Protein AF-A0ABD0LH12-F1 (afdb_monomer_lite)

Secondary structure (DSSP, 8-state):
------HHHHHHHHHHHHTTTT-GGGGTT-SS-HHHHHHHHHHHHHHHHHHHHHHHHHHHT-SSPPPHHHHHHHIIIIITSTTTTS-TT-----S-----EEEE-TTT--EEEE--S---PPPPPP--S---

pLDDT: mean 70.59, std 19.33, range [36.59, 93.75]

Structure (mmCIF, N/CA/C/O backbone):
data_AF-A0ABD0LH12-F1
#
_entry.id   AF-A0ABD0LH12-F1
#
loop_
_atom_site.group_PDB
_atom_site.id
_atom_site.type_symbol
_atom_site.label_atom_id
_atom_site.label_alt_id
_atom_site.label_comp_id
_atom_site.label_asym_id
_atom_site.label_entity_id
_atom_site.label_seq_id
_atom_site.pdbx_PDB_ins_code
_atom_site.Cartn_x
_atom_site.Cartn_y
_atom_site.Cartn_z
_atom_site.occupancy
_atom_site.B_iso_or_equiv
_atom_site.auth_seq_id
_atom_site.auth_comp_id
_atom_site.auth_asym_id
_atom_site.auth_atom_id
_atom_site.pdbx_PDB_model_num
ATOM 1 N N . MET A 1 1 ? -17.586 17.707 17.706 1.00 36.59 1 MET A N 1
ATOM 2 C CA . MET A 1 1 ? -17.140 16.410 18.259 1.00 36.59 1 MET A CA 1
ATOM 3 C C . MET A 1 1 ? -17.162 15.406 17.124 1.00 36.59 1 MET A C 1
ATOM 5 O O . MET A 1 1 ? -18.244 15.141 16.619 1.00 36.59 1 MET A O 1
ATOM 9 N N . LEU A 1 2 ? -16.007 14.900 16.690 1.00 41.88 2 LEU A N 1
ATOM 10 C CA . LEU A 1 2 ? -15.975 13.764 15.765 1.00 41.88 2 LEU A CA 1
ATOM 11 C C . LEU A 1 2 ? -16.471 12.524 16.519 1.00 41.88 2 LEU A C 1
ATOM 13 O O . LEU A 1 2 ? -16.043 12.281 17.650 1.00 41.88 2 LEU A O 1
ATOM 17 N N . ARG A 1 3 ? -17.414 11.779 15.930 1.00 46.34 3 ARG A N 1
ATOM 18 C CA . ARG A 1 3 ? -17.864 10.500 16.494 1.00 46.34 3 ARG A CA 1
ATOM 19 C C . ARG A 1 3 ? -16.663 9.556 16.533 1.00 46.34 3 ARG A C 1
ATOM 21 O O . ARG A 1 3 ? -15.992 9.392 15.519 1.00 46.34 3 ARG A O 1
ATOM 28 N N . ARG A 1 4 ? -16.413 8.918 17.680 1.00 55.16 4 ARG A N 1
ATOM 29 C CA . ARG A 1 4 ? -15.549 7.733 17.704 1.00 55.16 4 ARG A CA 1
ATOM 30 C C . ARG A 1 4 ? -16.249 6.659 16.879 1.00 55.16 4 ARG A C 1
ATOM 32 O O . ARG A 1 4 ? -17.320 6.209 17.280 1.00 55.16 4 ARG A O 1
ATOM 39 N N . VAL A 1 5 ? -15.658 6.282 15.749 1.00 59.09 5 VAL A N 1
ATOM 40 C CA . VAL A 1 5 ? -15.975 5.007 15.099 1.00 59.09 5 VAL A CA 1
ATOM 41 C C . VAL A 1 5 ?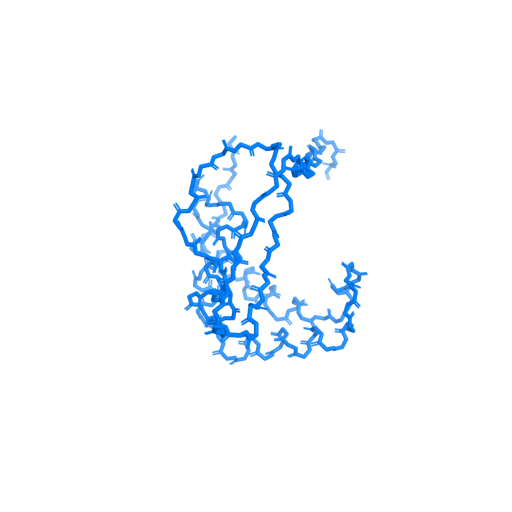 -15.651 3.916 16.123 1.00 59.09 5 VAL A C 1
ATOM 43 O O . VAL A 1 5 ? -14.636 4.009 16.821 1.00 59.09 5 VAL A O 1
ATOM 46 N N . ALA A 1 6 ? -16.548 2.946 16.303 1.00 70.19 6 ALA A N 1
ATOM 47 C CA . ALA A 1 6 ? -16.258 1.813 17.177 1.00 70.19 6 ALA A CA 1
ATOM 48 C C . ALA A 1 6 ? -15.064 1.051 16.590 1.00 70.19 6 ALA A C 1
ATOM 50 O O . ALA A 1 6 ? -14.994 0.897 15.374 1.00 70.19 6 ALA A O 1
ATOM 51 N N . ARG A 1 7 ? -14.124 0.592 17.424 1.00 70.31 7 ARG A N 1
ATOM 52 C CA . ARG A 1 7 ? -12.901 -0.065 16.934 1.00 70.31 7 ARG A CA 1
ATOM 53 C C . ARG A 1 7 ? -13.239 -1.243 16.014 1.00 70.31 7 ARG A C 1
ATOM 55 O O . ARG A 1 7 ? -12.793 -1.269 14.882 1.00 70.31 7 ARG A O 1
ATOM 62 N N . ASP A 1 8 ? -14.197 -2.056 16.437 1.00 71.56 8 ASP A N 1
ATOM 63 C CA . ASP A 1 8 ? -14.732 -3.198 15.698 1.00 71.56 8 ASP A CA 1
ATOM 64 C C . ASP A 1 8 ? -15.323 -2.825 14.315 1.00 71.56 8 ASP A C 1
ATOM 66 O O . ASP A 1 8 ? -15.313 -3.641 13.402 1.00 71.56 8 ASP A O 1
ATOM 70 N N . GLN A 1 9 ? -15.831 -1.595 14.129 1.00 81.50 9 GLN A N 1
ATOM 71 C CA . GLN A 1 9 ? -16.252 -1.096 12.807 1.00 81.50 9 GLN A CA 1
ATOM 72 C C . GLN A 1 9 ? -15.063 -0.639 11.961 1.00 81.50 9 GLN A C 1
ATOM 74 O O . GLN A 1 9 ? -15.081 -0.812 10.745 1.00 81.50 9 GLN A O 1
ATOM 79 N N . LEU A 1 10 ? -14.053 -0.032 12.588 1.00 84.88 10 LEU A N 1
ATOM 80 C CA . LEU A 1 10 ? -12.847 0.426 11.905 1.00 84.88 10 LEU A CA 1
ATOM 81 C C . LEU A 1 10 ? -12.042 -0.760 11.361 1.00 84.88 10 LEU A C 1
ATOM 83 O O . LEU A 1 10 ? -11.614 -0.708 10.214 1.00 84.88 10 LEU A O 1
ATOM 87 N N . ASP A 1 11 ? -11.907 -1.819 12.158 1.00 83.81 11 ASP A N 1
ATOM 88 C CA . ASP A 1 11 ? -11.195 -3.045 11.794 1.00 83.81 11 ASP A CA 1
ATOM 89 C C . ASP A 1 11 ? -11.842 -3.689 10.541 1.00 83.81 11 ASP A C 1
ATOM 91 O O . ASP A 1 11 ? -11.168 -3.896 9.535 1.00 83.81 11 ASP A O 1
ATOM 95 N N . VAL A 1 12 ? -13.175 -3.871 10.533 1.00 87.88 12 VAL A N 1
ATOM 96 C CA . VAL A 1 12 ? -13.923 -4.375 9.356 1.00 87.88 12 VAL A CA 1
ATOM 97 C C . VAL A 1 12 ? -13.786 -3.451 8.140 1.00 87.88 12 VAL A C 1
ATOM 99 O O . VAL A 1 12 ? -13.524 -3.925 7.039 1.00 87.88 12 VAL A O 1
ATOM 102 N N . THR A 1 13 ? -13.918 -2.133 8.332 1.00 89.81 13 THR A N 1
ATOM 103 C CA . THR A 1 13 ? -13.826 -1.160 7.226 1.00 89.81 13 THR A CA 1
ATOM 104 C C . THR A 1 13 ? -12.445 -1.189 6.566 1.00 89.81 13 THR A C 1
ATOM 106 O O . THR A 1 13 ? -12.339 -1.070 5.350 1.00 89.81 13 THR A O 1
ATOM 109 N N . ILE A 1 14 ? -11.375 -1.333 7.354 1.00 90.12 14 ILE A N 1
ATOM 110 C CA . ILE A 1 14 ? -10.006 -1.368 6.830 1.00 90.12 14 ILE A CA 1
ATOM 111 C C . ILE A 1 14 ? -9.763 -2.654 6.039 1.00 90.12 14 ILE A C 1
ATOM 113 O O . ILE A 1 14 ? -9.213 -2.566 4.944 1.00 90.12 14 ILE A O 1
ATOM 117 N N . ALA A 1 15 ? -10.230 -3.807 6.526 1.00 89.44 15 ALA A N 1
ATOM 118 C CA . ALA A 1 15 ? -10.155 -5.064 5.782 1.00 89.44 15 ALA A CA 1
ATOM 119 C C . ALA A 1 15 ? -10.889 -4.977 4.424 1.00 89.44 15 ALA A C 1
ATOM 121 O O . ALA A 1 15 ? -10.289 -5.247 3.385 1.00 89.44 15 ALA A O 1
ATOM 122 N N . GLU A 1 16 ? -12.140 -4.498 4.405 1.00 91.50 16 GLU A N 1
ATOM 123 C CA . GLU A 1 16 ? -12.931 -4.326 3.169 1.00 91.50 16 GLU A CA 1
ATOM 124 C C . GLU A 1 16 ? -12.287 -3.342 2.169 1.00 91.50 16 GLU A C 1
ATOM 126 O O . GLU A 1 16 ? -12.342 -3.541 0.950 1.00 91.50 16 GLU A O 1
ATOM 131 N N . VAL A 1 17 ? -11.647 -2.275 2.664 1.00 92.00 17 VAL A N 1
ATOM 132 C CA . VAL A 1 17 ? -10.899 -1.329 1.820 1.00 92.00 17 VAL A CA 1
ATOM 133 C C . VAL A 1 17 ? -9.625 -1.969 1.270 1.00 92.00 17 VAL A C 1
ATOM 135 O O . VAL A 1 17 ? -9.306 -1.763 0.101 1.00 92.00 17 VAL A O 1
ATOM 138 N N . MET A 1 18 ? -8.903 -2.768 2.055 1.00 92.06 18 MET A N 1
ATOM 139 C CA . MET A 1 18 ? -7.687 -3.442 1.587 1.00 92.06 18 MET A CA 1
ATOM 140 C C . MET A 1 18 ? -7.966 -4.468 0.479 1.00 92.06 18 MET A C 1
ATOM 142 O O . MET A 1 18 ? -7.185 -4.547 -0.465 1.00 92.06 18 MET A O 1
ATOM 146 N N . ASP A 1 19 ? -9.112 -5.151 0.509 1.00 91.19 19 ASP A N 1
ATOM 147 C CA . ASP A 1 19 ? -9.540 -6.049 -0.577 1.00 91.19 19 ASP A CA 1
ATOM 148 C C . ASP A 1 19 ? -9.858 -5.316 -1.903 1.00 91.19 19 ASP A C 1
ATOM 150 O O . ASP A 1 19 ? -9.901 -5.938 -2.967 1.00 91.19 19 ASP A O 1
ATOM 154 N N . THR A 1 20 ? -10.105 -3.999 -1.869 1.00 93.75 20 THR A N 1
ATOM 155 C CA . THR A 1 20 ? -10.627 -3.226 -3.018 1.00 93.75 20 THR A CA 1
ATOM 156 C C . THR A 1 20 ? -9.739 -2.065 -3.474 1.00 93.75 20 THR A C 1
ATOM 158 O O . THR A 1 20 ? -9.904 -1.563 -4.589 1.00 93.75 20 THR A O 1
ATOM 161 N N . VAL A 1 21 ? -8.757 -1.647 -2.670 1.00 93.38 21 VAL A N 1
ATOM 162 C CA . VAL A 1 21 ? -7.900 -0.483 -2.958 1.00 93.38 21 VAL A CA 1
ATOM 163 C C . VAL A 1 21 ? -6.995 -0.679 -4.181 1.00 93.38 21 VAL A C 1
ATOM 165 O O . VAL A 1 21 ? -6.711 0.290 -4.882 1.00 93.38 21 VAL A O 1
ATOM 168 N N . CYS A 1 22 ? -6.605 -1.912 -4.511 1.00 93.69 22 CYS A N 1
ATOM 169 C CA . CYS A 1 22 ? -5.686 -2.192 -5.621 1.00 93.69 22 CYS A CA 1
ATOM 170 C C . CYS A 1 22 ? -6.338 -2.276 -7.014 1.00 93.69 22 CYS A C 1
ATOM 172 O O . CYS A 1 22 ? -5.671 -2.673 -7.968 1.00 93.69 22 CYS A O 1
ATOM 174 N N . VAL A 1 23 ? -7.615 -1.915 -7.178 1.00 93.56 23 VAL A N 1
ATOM 175 C CA . VAL A 1 23 ? -8.279 -1.887 -8.497 1.00 93.56 23 VAL A CA 1
ATOM 176 C C . VAL A 1 23 ? -7.641 -0.814 -9.408 1.00 93.56 23 VAL A C 1
ATOM 178 O O . VAL A 1 23 ? -7.463 0.313 -8.948 1.00 93.56 23 VAL A O 1
ATOM 181 N N . PRO A 1 24 ? -7.337 -1.103 -10.696 1.00 89.81 24 PRO A N 1
ATOM 182 C CA . PRO A 1 24 ? -6.685 -0.161 -11.617 1.00 89.81 24 PRO A CA 1
ATOM 183 C C . PRO A 1 24 ? -7.308 1.243 -11.683 1.00 89.81 24 PRO A C 1
ATOM 185 O O . PRO A 1 24 ? -6.580 2.233 -11.741 1.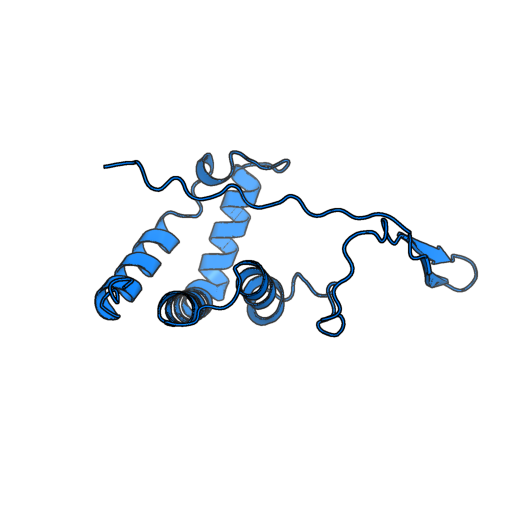00 89.81 24 PRO A O 1
ATOM 188 N N . ASP A 1 25 ? -8.638 1.345 -11.630 1.00 89.69 25 ASP A N 1
ATOM 189 C CA . ASP A 1 25 ? -9.374 2.619 -11.695 1.00 89.69 25 ASP A CA 1
ATOM 190 C C . ASP A 1 25 ? -9.141 3.534 -10.473 1.00 89.69 25 ASP A C 1
ATOM 192 O O . ASP A 1 25 ? -9.364 4.740 -10.548 1.00 89.69 25 ASP A O 1
ATOM 196 N N . ASN A 1 26 ? -8.602 3.012 -9.365 1.00 87.31 26 ASN A N 1
ATOM 197 C CA . ASN A 1 26 ? -8.184 3.840 -8.228 1.00 87.31 26 ASN A CA 1
ATOM 198 C C . ASN A 1 26 ? -6.885 4.627 -8.513 1.00 87.31 26 ASN A C 1
ATOM 200 O O . ASN A 1 26 ? -6.542 5.541 -7.761 1.00 87.31 26 ASN A O 1
ATOM 204 N N . PHE A 1 27 ? -6.161 4.307 -9.595 1.00 86.88 27 PHE A N 1
ATOM 205 C CA . PHE A 1 27 ? -4.873 4.916 -9.960 1.00 86.88 27 PHE A CA 1
ATOM 206 C C . PHE A 1 27 ? -4.966 5.948 -11.103 1.00 86.88 27 PHE A C 1
ATOM 208 O O . PHE A 1 27 ? -3.958 6.290 -11.725 1.00 86.88 27 PHE A O 1
ATOM 215 N N . ASP A 1 28 ? -6.165 6.486 -11.355 1.00 79.12 28 ASP A N 1
ATOM 216 C CA . ASP A 1 28 ? -6.486 7.458 -12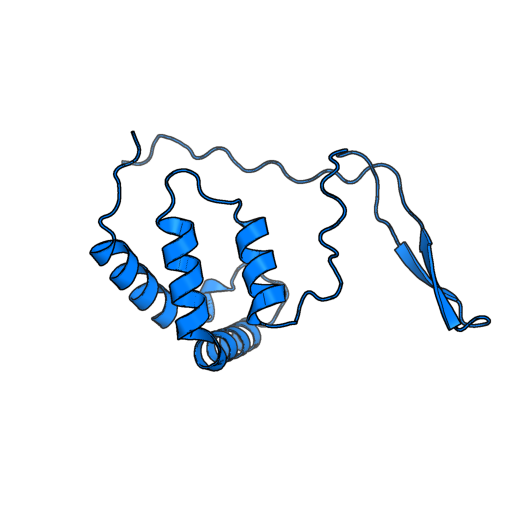.418 1.00 79.12 28 ASP A CA 1
ATOM 217 C C . ASP A 1 28 ? -5.611 8.725 -12.453 1.00 79.12 28 ASP A C 1
ATOM 219 O O . ASP A 1 28 ? -5.479 9.355 -13.502 1.00 79.12 28 ASP A O 1
ATOM 223 N N . ILE A 1 29 ? -5.017 9.113 -11.322 1.00 75.19 29 ILE A N 1
ATOM 224 C CA . ILE A 1 29 ? -4.306 10.390 -11.138 1.00 75.19 29 ILE A CA 1
ATOM 225 C C . ILE A 1 29 ? -2.786 10.158 -11.050 1.00 75.19 29 ILE A C 1
ATOM 227 O O . ILE A 1 29 ? -2.094 10.741 -10.216 1.00 75.19 29 ILE A O 1
ATOM 231 N N . THR A 1 30 ? -2.250 9.263 -11.884 1.00 73.44 30 THR A N 1
ATOM 232 C CA . THR A 1 30 ? -0.826 8.892 -11.870 1.00 73.44 30 THR A CA 1
ATOM 233 C C . THR A 1 30 ? -0.197 8.931 -13.265 1.00 73.44 30 THR A C 1
ATOM 235 O O . THR A 1 30 ? -0.869 8.770 -14.280 1.00 73.44 30 THR A O 1
ATOM 238 N N . GLU A 1 31 ? 1.117 9.167 -13.318 1.00 82.00 31 GLU A N 1
ATOM 239 C CA . GLU A 1 31 ? 1.923 9.108 -14.553 1.00 82.00 31 GLU A CA 1
ATOM 240 C C . GLU A 1 31 ? 2.371 7.677 -14.918 1.00 82.00 31 GLU A C 1
ATOM 242 O O . GLU A 1 31 ? 2.935 7.449 -15.989 1.00 82.00 31 GLU A O 1
ATOM 247 N N . TYR A 1 32 ? 2.124 6.715 -14.025 1.00 81.50 32 TYR A N 1
ATOM 248 C CA . TYR A 1 32 ? 2.511 5.313 -14.158 1.00 81.50 32 TYR A CA 1
ATOM 249 C C . TYR A 1 32 ? 1.375 4.487 -14.776 1.00 81.50 32 TYR A C 1
ATOM 251 O O . TYR A 1 32 ? 0.217 4.899 -14.810 1.00 81.50 32 TYR A O 1
ATOM 259 N N . SER A 1 33 ? 1.695 3.289 -15.270 1.00 90.44 33 SER A N 1
ATOM 260 C CA . SER A 1 33 ? 0.666 2.362 -15.753 1.00 90.44 33 SER A CA 1
ATOM 261 C C . SER A 1 33 ? -0.228 1.906 -14.597 1.00 90.44 33 SER A C 1
ATOM 263 O O . SER A 1 33 ? 0.280 1.386 -13.599 1.00 90.44 33 SER A O 1
ATOM 265 N N . LYS A 1 34 ? -1.552 2.046 -14.755 1.00 91.38 34 LYS A N 1
ATOM 266 C CA . LYS A 1 34 ? -2.548 1.599 -13.766 1.00 91.38 34 LYS A CA 1
ATOM 267 C C . LYS A 1 34 ? -2.392 0.119 -13.417 1.00 91.38 34 LYS A C 1
ATOM 269 O O . LYS A 1 34 ? -2.465 -0.235 -12.247 1.00 91.38 34 LYS A O 1
ATOM 274 N N . ASP A 1 35 ? -2.125 -0.721 -14.418 1.00 89.81 35 ASP A N 1
ATOM 275 C CA . ASP A 1 35 ? -1.930 -2.163 -14.234 1.00 89.81 35 ASP A CA 1
ATOM 276 C C . ASP A 1 35 ? -0.683 -2.434 -13.379 1.00 89.81 35 ASP A C 1
ATOM 278 O O . ASP A 1 35 ? -0.728 -3.204 -12.428 1.00 89.81 35 ASP A O 1
ATOM 282 N N . THR A 1 36 ? 0.416 -1.715 -13.635 1.00 88.44 36 THR A N 1
ATOM 283 C CA . THR A 1 36 ? 1.658 -1.841 -12.854 1.00 88.44 36 THR A CA 1
ATOM 284 C C . THR A 1 36 ? 1.493 -1.354 -11.413 1.00 88.44 36 THR A C 1
ATOM 286 O O . THR A 1 36 ? 2.085 -1.932 -10.504 1.00 88.44 36 THR A O 1
ATOM 289 N N . LEU A 1 37 ? 0.682 -0.316 -11.180 1.00 87.81 37 LEU A N 1
ATOM 290 C CA . LEU A 1 37 ? 0.342 0.137 -9.827 1.00 87.81 37 LEU A CA 1
ATOM 291 C C . LEU A 1 37 ? -0.602 -0.833 -9.109 1.00 87.81 37 LEU A C 1
ATOM 293 O O . LEU A 1 37 ? -0.419 -1.075 -7.918 1.00 87.81 37 LEU A O 1
ATOM 297 N N . SER A 1 38 ? -1.555 -1.430 -9.828 1.00 91.88 38 SER A N 1
ATOM 298 C CA . SER A 1 38 ? -2.415 -2.501 -9.321 1.00 91.88 38 SER A CA 1
ATOM 299 C C . SER A 1 38 ? -1.585 -3.712 -8.893 1.00 91.88 38 SER A C 1
ATOM 301 O O . SER A 1 38 ? -1.696 -4.146 -7.749 1.00 91.88 38 SER A O 1
ATOM 303 N N . ASP A 1 39 ? -0.677 -4.194 -9.745 1.00 91.50 39 ASP A N 1
ATOM 304 C CA . ASP A 1 39 ? 0.238 -5.300 -9.436 1.00 91.50 39 ASP A CA 1
ATOM 305 C C . ASP A 1 39 ? 1.131 -4.989 -8.222 1.00 91.50 39 ASP A C 1
ATOM 307 O O . ASP A 1 39 ? 1.242 -5.807 -7.307 1.00 91.50 39 ASP A O 1
ATOM 311 N N . ALA A 1 40 ? 1.726 -3.791 -8.166 1.00 89.81 40 ALA A N 1
ATOM 312 C CA . ALA A 1 40 ? 2.556 -3.364 -7.037 1.00 89.81 40 ALA A CA 1
ATOM 313 C C . ALA A 1 40 ? 1.756 -3.258 -5.725 1.00 89.81 40 ALA A C 1
ATOM 315 O O . ALA A 1 40 ? 2.240 -3.667 -4.670 1.00 89.81 40 ALA A O 1
ATOM 316 N N . CYS A 1 41 ? 0.520 -2.757 -5.787 1.00 92.06 41 CYS A N 1
ATOM 317 C CA . CYS A 1 41 ? -0.398 -2.690 -4.653 1.00 92.06 41 CYS A CA 1
ATOM 318 C C . CYS A 1 41 ? -0.801 -4.093 -4.168 1.00 92.06 41 CYS A C 1
ATOM 320 O O . CYS A 1 41 ? -0.721 -4.381 -2.975 1.00 92.06 41 CYS A O 1
ATOM 322 N N . ASN A 1 42 ? -1.158 -4.996 -5.086 1.00 93.69 42 ASN A N 1
ATOM 323 C CA . ASN A 1 42 ? -1.499 -6.382 -4.763 1.00 93.69 42 ASN A CA 1
ATOM 324 C C . ASN A 1 42 ? -0.309 -7.118 -4.124 1.00 93.69 42 ASN A C 1
ATOM 326 O O . ASN A 1 42 ? -0.488 -7.853 -3.154 1.00 93.69 42 ASN A O 1
ATOM 330 N N . HIS A 1 43 ? 0.913 -6.886 -4.616 1.00 92.00 43 HIS A N 1
ATOM 331 C CA . HIS A 1 43 ? 2.131 -7.431 -4.015 1.00 92.00 43 HIS A CA 1
ATOM 332 C C . HIS A 1 43 ? 2.360 -6.884 -2.596 1.00 92.00 43 HIS A C 1
ATOM 334 O O . HIS A 1 43 ? 2.563 -7.669 -1.672 1.00 92.00 43 HIS A O 1
ATOM 340 N N . LEU A 1 44 ? 2.226 -5.567 -2.401 1.00 91.31 44 LEU A N 1
ATOM 341 C CA . LEU A 1 44 ? 2.324 -4.905 -1.096 1.00 91.31 44 LEU A CA 1
ATOM 342 C C . LEU A 1 44 ? 1.326 -5.475 -0.071 1.00 91.31 44 LEU A C 1
ATOM 344 O O . LEU A 1 44 ? 1.710 -5.780 1.059 1.00 91.31 44 LEU A O 1
ATOM 348 N N . ILE A 1 45 ? 0.061 -5.667 -0.456 1.00 93.12 45 ILE A N 1
ATOM 349 C CA . ILE A 1 45 ? -0.955 -6.261 0.427 1.00 93.12 45 ILE A CA 1
ATOM 350 C C . ILE A 1 45 ? -0.678 -7.750 0.677 1.00 93.12 45 ILE A C 1
ATOM 352 O O . ILE A 1 45 ? -0.819 -8.208 1.810 1.00 93.12 45 ILE A O 1
ATOM 356 N N . SER A 1 46 ? -0.227 -8.502 -0.330 1.00 92.88 46 SER A N 1
ATOM 357 C CA . SER A 1 46 ? 0.094 -9.926 -0.172 1.00 92.88 46 SER A CA 1
ATOM 358 C C . SER A 1 46 ? 1.304 -10.186 0.735 1.00 92.88 46 SER A C 1
ATOM 360 O O . SER A 1 46 ? 1.314 -11.197 1.434 1.00 92.88 46 SER A O 1
ATOM 362 N N . GLU A 1 47 ? 2.324 -9.325 0.712 1.00 93.06 47 GLU A N 1
ATOM 363 C CA . GLU A 1 47 ? 3.530 -9.450 1.548 1.00 93.06 47 GLU A CA 1
ATOM 364 C C . GLU A 1 47 ? 3.298 -8.894 2.965 1.00 93.06 47 GLU A C 1
ATOM 366 O O . GLU A 1 47 ? 3.698 -9.508 3.955 1.00 93.06 47 GLU A O 1
ATOM 371 N N . HIS A 1 48 ? 2.628 -7.739 3.079 1.00 93.69 48 HIS A N 1
ATOM 372 C CA . HIS A 1 48 ? 2.609 -6.938 4.309 1.00 93.69 48 HIS A CA 1
ATOM 373 C C . HIS A 1 48 ? 1.210 -6.666 4.888 1.00 93.69 48 HIS A C 1
ATOM 375 O O . HIS A 1 48 ? 1.090 -5.906 5.852 1.00 93.69 48 HIS A O 1
ATOM 381 N N . GLY A 1 49 ? 0.147 -7.272 4.348 1.00 91.00 49 GLY A N 1
ATOM 382 C CA . GLY A 1 49 ? -1.250 -6.940 4.659 1.00 91.00 49 GLY A CA 1
ATOM 383 C C . GLY A 1 49 ? -1.583 -6.835 6.153 1.00 91.00 49 GLY A C 1
ATOM 384 O O . GLY A 1 49 ? -2.114 -5.820 6.590 1.00 91.00 49 GLY A O 1
ATOM 385 N N . SER A 1 50 ? -1.188 -7.810 6.973 1.00 91.31 50 SER A N 1
ATOM 386 C CA . SER A 1 50 ? -1.459 -7.796 8.424 1.00 91.31 50 SER A CA 1
ATOM 387 C C . SER A 1 50 ? -0.736 -6.671 9.186 1.00 91.31 50 SER A C 1
ATOM 389 O O . SER A 1 50 ? -1.231 -6.167 10.201 1.00 91.31 50 SER A O 1
ATOM 391 N N . VAL A 1 51 ? 0.431 -6.243 8.696 1.00 92.25 51 VAL A N 1
ATOM 392 C CA . VAL A 1 51 ? 1.190 -5.107 9.241 1.00 92.25 51 VAL A CA 1
ATOM 393 C C . VAL A 1 51 ? 0.522 -3.794 8.831 1.00 92.25 51 VAL A C 1
ATOM 395 O O . VAL A 1 51 ? 0.311 -2.926 9.679 1.00 92.25 51 VAL A O 1
ATOM 398 N N . LEU A 1 52 ? 0.126 -3.677 7.560 1.00 91.62 52 LEU A N 1
ATOM 399 C CA . LEU A 1 52 ? -0.601 -2.523 7.024 1.00 91.62 52 LEU A CA 1
ATOM 400 C C . LEU A 1 52 ? -1.936 -2.318 7.746 1.00 91.62 52 LEU A C 1
ATOM 402 O O . LEU A 1 52 ? -2.189 -1.222 8.238 1.00 91.62 52 LEU A O 1
ATOM 406 N N . GLU A 1 53 ? -2.741 -3.369 7.898 1.00 90.94 53 GLU A N 1
ATOM 407 C CA . GLU A 1 53 ? -4.006 -3.360 8.643 1.00 90.94 53 GLU A CA 1
ATOM 408 C C . GLU A 1 53 ? -3.795 -2.830 10.074 1.00 90.94 53 GLU A C 1
ATOM 410 O O . GLU A 1 53 ? -4.452 -1.878 10.504 1.00 90.94 53 GLU A O 1
ATOM 415 N N . THR A 1 54 ? -2.792 -3.360 10.784 1.00 90.56 54 THR A N 1
ATOM 416 C CA . THR A 1 54 ? -2.434 -2.921 12.144 1.00 90.56 54 THR A CA 1
ATOM 417 C C . THR A 1 54 ? -2.043 -1.437 12.195 1.00 90.56 54 THR A C 1
ATOM 419 O O . THR A 1 54 ? -2.455 -0.717 13.112 1.00 90.56 54 THR A O 1
ATOM 422 N N . ILE A 1 55 ? -1.261 -0.956 11.222 1.00 89.50 55 ILE A N 1
ATOM 423 C CA . ILE A 1 55 ? -0.845 0.451 11.121 1.00 89.50 55 ILE A CA 1
ATOM 424 C C . ILE A 1 55 ? -2.048 1.352 10.819 1.00 89.50 55 ILE A C 1
ATOM 426 O O . ILE A 1 55 ? -2.223 2.371 11.489 1.00 89.50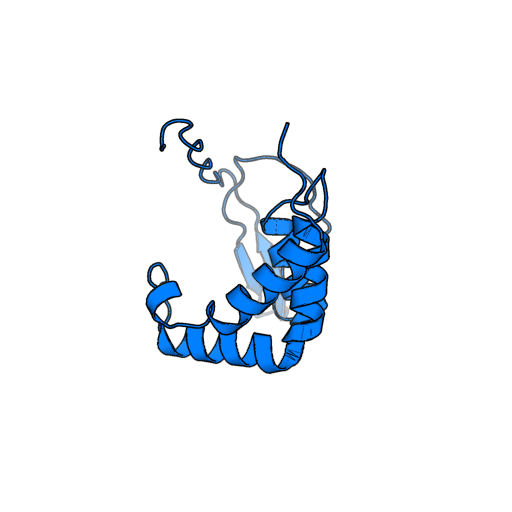 55 ILE A O 1
ATOM 430 N N . LEU A 1 56 ? -2.917 0.965 9.883 1.00 89.56 56 LEU A N 1
ATOM 431 C CA . LEU A 1 56 ? -4.111 1.720 9.502 1.00 89.56 56 LEU A CA 1
ATOM 432 C C . LEU A 1 56 ? -5.104 1.818 10.674 1.00 89.56 56 LEU A C 1
ATOM 434 O O . LEU A 1 56 ? -5.536 2.923 11.011 1.00 89.56 56 LEU A O 1
ATOM 438 N N . ILE A 1 57 ? -5.387 0.713 11.377 1.00 88.56 57 ILE A N 1
ATOM 439 C CA . ILE A 1 57 ? -6.230 0.702 12.590 1.00 88.56 57 ILE A CA 1
ATOM 440 C C . ILE A 1 57 ? -5.622 1.617 13.663 1.00 88.56 57 ILE A C 1
ATOM 442 O O . ILE A 1 57 ? -6.317 2.426 14.285 1.00 88.56 57 ILE A O 1
ATOM 446 N N . SER A 1 58 ? -4.305 1.528 13.869 1.00 87.06 58 SER A N 1
ATOM 447 C CA . SER A 1 58 ? -3.560 2.362 14.819 1.00 87.06 58 SER A CA 1
ATOM 448 C C . SER A 1 58 ? -3.593 3.847 14.449 1.00 87.06 58 SER A C 1
ATOM 450 O O . SER A 1 58 ? -3.674 4.687 15.345 1.00 87.06 58 SER A O 1
ATOM 452 N N . HIS A 1 59 ? -3.555 4.188 13.161 1.00 86.19 59 HIS A N 1
ATOM 453 C CA . HIS A 1 59 ? -3.591 5.561 12.665 1.00 86.19 59 HIS A CA 1
ATOM 454 C C . HIS A 1 59 ? -4.999 6.166 12.790 1.00 86.19 59 HIS A C 1
ATOM 456 O O . HIS A 1 59 ? -5.179 7.194 13.449 1.00 86.19 59 HIS A O 1
ATOM 462 N N . PHE A 1 60 ? -6.014 5.506 12.224 1.00 83.75 60 PHE A N 1
ATOM 463 C CA . PHE A 1 60 ? -7.392 6.008 12.188 1.00 83.75 60 PHE A CA 1
ATOM 464 C C . PHE A 1 60 ? -8.144 5.861 13.522 1.00 83.75 60 PHE A C 1
ATOM 466 O O . PHE A 1 60 ? -9.078 6.619 13.786 1.00 83.75 60 PHE A O 1
ATOM 473 N N . GLY A 1 61 ? -7.706 4.964 14.412 1.00 83.00 61 GLY A N 1
ATOM 474 C CA . GLY A 1 61 ? -8.257 4.817 15.763 1.00 83.00 61 GLY A CA 1
ATOM 475 C C . GLY A 1 61 ? -7.837 5.917 16.753 1.00 83.00 61 GLY A C 1
ATOM 476 O O . GLY A 1 61 ? -8.401 6.014 17.849 1.00 83.00 61 GLY A O 1
ATOM 477 N N . ARG A 1 62 ? -6.854 6.765 16.412 1.00 79.25 62 ARG A N 1
ATOM 478 C CA . ARG A 1 62 ? -6.355 7.838 17.294 1.00 79.25 62 ARG A CA 1
ATOM 479 C C . ARG A 1 62 ? -7.229 9.088 17.223 1.00 79.25 62 ARG A C 1
ATOM 481 O O . ARG A 1 62 ? -7.527 9.611 16.158 1.00 79.25 62 ARG A O 1
ATOM 488 N N . SER A 1 63 ? -7.552 9.651 18.391 1.00 72.00 63 SER A N 1
ATOM 489 C CA . SER A 1 63 ? -8.234 10.957 18.476 1.00 72.00 63 SER A CA 1
ATOM 490 C C . SER A 1 63 ? -7.333 12.139 18.087 1.00 72.00 63 SER A C 1
ATOM 492 O O . SER A 1 63 ? -7.844 13.160 17.641 1.00 72.00 63 SER A O 1
ATOM 494 N N . ASN A 1 64 ? -6.012 11.994 18.237 1.00 76.00 64 ASN A N 1
ATOM 495 C CA . ASN A 1 64 ? -5.005 12.882 17.656 1.00 76.00 64 ASN A CA 1
ATOM 496 C C . ASN A 1 64 ? -4.185 12.055 16.658 1.00 76.00 64 ASN A C 1
ATOM 498 O O . ASN A 1 64 ? -3.231 11.375 17.042 1.00 76.00 64 ASN A O 1
ATOM 502 N N . ARG A 1 65 ? -4.660 12.009 15.413 1.00 72.50 65 ARG A N 1
ATOM 503 C CA . ARG A 1 65 ? -4.070 11.220 14.326 1.00 72.50 65 ARG A CA 1
ATOM 504 C C . ARG A 1 65 ? -2.803 11.907 13.781 1.00 72.50 65 ARG A C 1
ATOM 506 O O . ARG A 1 65 ? -2.832 13.132 13.652 1.00 72.50 65 ARG A O 1
ATOM 513 N N . PRO A 1 66 ? -1.721 11.157 13.485 1.00 74.31 66 PRO A N 1
ATOM 514 C CA . PRO A 1 66 ? -0.580 11.666 12.720 1.00 74.31 66 PRO A CA 1
ATOM 515 C C . PRO A 1 66 ? -1.016 12.226 11.360 1.00 74.31 66 PRO A C 1
ATOM 517 O O . PRO A 1 66 ? -2.153 12.025 10.925 1.00 74.31 66 PRO A O 1
ATOM 520 N N . SER A 1 67 ? -0.117 12.921 10.672 1.00 82.06 67 SER A N 1
ATOM 521 C CA . SER A 1 67 ? -0.368 13.373 9.308 1.00 82.06 67 SER A CA 1
ATOM 522 C C . SER A 1 67 ? -0.423 12.186 8.332 1.00 82.06 67 SER A C 1
ATOM 524 O O . SER A 1 67 ? 0.111 11.106 8.595 1.00 82.06 67 SER A O 1
ATOM 526 N N . TYR A 1 68 ? -1.063 12.384 7.177 1.00 76.75 68 TYR A N 1
ATOM 527 C CA . TYR A 1 68 ? -1.033 11.395 6.095 1.00 76.75 68 TYR A CA 1
ATOM 528 C C . TYR A 1 68 ? 0.396 11.155 5.578 1.00 76.75 68 TYR A C 1
ATOM 530 O O . TYR A 1 68 ? 0.724 10.040 5.185 1.00 76.75 68 TYR A O 1
ATOM 538 N N . LEU A 1 69 ? 1.263 12.174 5.626 1.00 79.12 69 LEU A N 1
ATOM 539 C CA . LEU A 1 69 ? 2.666 12.036 5.237 1.00 79.12 69 LEU A CA 1
ATOM 540 C C . LEU A 1 69 ? 3.412 11.098 6.196 1.00 79.12 69 LEU A C 1
ATOM 542 O O . LEU A 1 69 ? 4.124 10.218 5.726 1.00 79.12 69 LEU A O 1
ATOM 546 N N . ASP A 1 70 ? 3.167 11.219 7.504 1.00 78.69 70 ASP A N 1
ATOM 547 C CA . ASP A 1 70 ? 3.768 10.358 8.532 1.00 78.69 70 ASP A CA 1
ATOM 548 C C . ASP A 1 70 ? 3.357 8.888 8.311 1.00 78.69 70 ASP A C 1
ATOM 550 O O . ASP A 1 70 ? 4.170 7.981 8.454 1.00 78.69 70 ASP A O 1
ATOM 554 N N . LEU A 1 71 ? 2.099 8.646 7.912 1.00 81.81 71 LEU A N 1
ATOM 555 C CA . LEU A 1 71 ? 1.599 7.312 7.556 1.00 81.81 71 LEU A CA 1
ATOM 556 C C . LEU A 1 71 ? 2.283 6.755 6.298 1.00 81.81 71 LEU A C 1
ATOM 558 O O . LEU A 1 71 ? 2.689 5.596 6.286 1.00 81.81 71 LEU A O 1
ATOM 562 N N . VAL A 1 72 ? 2.423 7.569 5.247 1.00 84.00 72 VAL A N 1
ATOM 563 C CA . VAL A 1 72 ? 3.107 7.169 4.005 1.00 84.00 72 VAL A CA 1
ATOM 564 C C . VAL A 1 72 ? 4.589 6.888 4.259 1.00 84.00 72 VAL A C 1
ATOM 566 O O . VAL A 1 72 ? 5.108 5.905 3.738 1.00 84.00 72 VAL A O 1
ATOM 569 N N . GLN A 1 73 ? 5.262 7.698 5.081 1.00 82.19 73 GLN A N 1
ATOM 570 C CA . GLN A 1 73 ? 6.648 7.460 5.492 1.00 82.19 73 GLN A CA 1
ATOM 571 C C . GLN A 1 73 ? 6.772 6.169 6.303 1.00 82.19 73 GLN A C 1
ATOM 573 O O . GLN A 1 73 ? 7.588 5.324 5.946 1.00 82.19 73 GLN A O 1
ATOM 578 N N . GLN A 1 74 ? 5.915 5.970 7.311 1.00 84.25 74 GLN A N 1
ATOM 579 C CA . GLN A 1 74 ? 5.895 4.751 8.122 1.00 84.25 74 GLN A CA 1
ATOM 580 C C . GLN A 1 74 ? 5.711 3.494 7.258 1.00 84.25 74 GLN A C 1
ATOM 582 O O . GLN A 1 74 ? 6.423 2.513 7.436 1.00 84.25 74 GLN A O 1
ATOM 587 N N . VAL A 1 75 ? 4.789 3.510 6.291 1.00 86.69 75 VAL A N 1
ATOM 588 C CA . VAL A 1 75 ? 4.612 2.374 5.373 1.00 86.69 75 VAL A CA 1
ATOM 589 C C . VAL A 1 75 ? 5.827 2.218 4.451 1.00 86.69 75 VAL A C 1
ATOM 591 O O . VAL A 1 75 ? 6.401 1.137 4.361 1.00 86.69 75 VAL A O 1
ATOM 594 N N . CYS A 1 76 ? 6.262 3.286 3.786 1.00 84.50 76 CYS A N 1
ATOM 595 C CA . CYS A 1 76 ? 7.298 3.188 2.760 1.00 84.50 76 CYS A CA 1
ATOM 596 C C . CYS A 1 76 ? 8.709 2.901 3.316 1.00 84.50 76 CYS A C 1
ATOM 598 O O . CYS A 1 76 ? 9.561 2.382 2.593 1.00 84.50 76 CYS A O 1
ATOM 600 N N . GLN A 1 77 ? 8.983 3.259 4.574 1.00 82.94 77 GLN A N 1
ATOM 601 C CA . GLN A 1 77 ? 10.244 2.967 5.262 1.00 82.94 77 GLN A CA 1
ATOM 602 C C . GLN A 1 77 ? 10.117 1.707 6.121 1.00 82.94 77 GLN A C 1
ATOM 604 O O . GLN A 1 77 ? 10.718 0.692 5.782 1.00 82.94 77 GLN A O 1
ATOM 609 N N . ASP A 1 78 ? 9.297 1.732 7.174 1.00 81.38 78 ASP A N 1
ATOM 610 C CA . ASP A 1 78 ? 9.286 0.669 8.190 1.00 81.38 78 ASP A CA 1
ATOM 611 C C . ASP A 1 78 ? 8.658 -0.648 7.702 1.00 81.38 78 ASP A C 1
ATOM 613 O O . ASP A 1 78 ? 8.920 -1.700 8.288 1.00 81.38 78 ASP A O 1
ATOM 617 N N . VAL A 1 79 ? 7.802 -0.605 6.671 1.00 84.31 79 VAL A N 1
ATOM 618 C CA . VAL A 1 79 ? 7.122 -1.799 6.135 1.00 84.31 79 VAL A CA 1
ATOM 619 C C . VAL A 1 79 ? 7.771 -2.293 4.846 1.00 84.31 79 VAL A C 1
ATOM 621 O O . VAL A 1 79 ? 8.029 -3.488 4.735 1.00 84.31 79 VAL A O 1
ATOM 624 N N . THR A 1 80 ? 8.031 -1.404 3.880 1.00 83.00 80 THR A N 1
ATOM 625 C CA . THR A 1 80 ? 8.467 -1.802 2.525 1.00 83.00 80 THR A CA 1
ATOM 626 C C . THR A 1 80 ? 9.931 -1.515 2.203 1.00 83.00 80 THR A C 1
ATOM 628 O O . THR A 1 80 ? 10.366 -1.849 1.104 1.00 83.00 80 THR A O 1
ATOM 631 N N . ASP A 1 81 ? 10.677 -0.849 3.093 1.00 80.94 81 ASP A N 1
ATOM 632 C CA . ASP A 1 81 ? 12.108 -0.531 2.930 1.00 80.94 81 ASP A CA 1
ATOM 633 C C . ASP A 1 81 ? 12.461 0.313 1.672 1.00 80.94 81 ASP A C 1
ATOM 635 O O . ASP A 1 81 ? 13.621 0.487 1.288 1.00 80.94 81 ASP A O 1
ATOM 639 N N . ALA A 1 82 ? 11.445 0.883 1.015 1.00 78.44 82 ALA A N 1
ATOM 640 C CA . ALA A 1 82 ? 11.535 1.498 -0.310 1.00 78.44 82 ALA A CA 1
ATOM 641 C C . ALA A 1 82 ? 11.916 2.990 -0.259 1.00 78.44 82 ALA A C 1
ATOM 643 O O . ALA A 1 82 ? 12.503 3.516 -1.205 1.00 78.44 82 ALA A O 1
ATOM 644 N N . CYS A 1 83 ? 11.621 3.681 0.847 1.00 75.75 83 CYS A N 1
ATOM 645 C CA . CYS A 1 83 ? 11.850 5.124 1.012 1.00 75.75 83 CYS A CA 1
ATOM 646 C C . CYS A 1 83 ? 13.169 5.486 1.726 1.00 75.75 83 CYS A C 1
ATOM 648 O O . CYS A 1 83 ? 13.260 6.519 2.394 1.00 75.75 83 CYS A O 1
ATOM 650 N N . HIS A 1 84 ? 14.217 4.681 1.540 1.00 63.59 84 HIS A N 1
ATOM 651 C CA . HIS A 1 84 ? 15.561 4.851 2.118 1.00 63.59 84 HIS A CA 1
ATOM 652 C C . HIS A 1 84 ? 16.249 6.221 1.881 1.00 63.59 84 HIS A C 1
ATOM 654 O O . HIS A 1 84 ? 17.260 6.518 2.512 1.00 63.59 84 HIS A O 1
ATOM 660 N N . GLY A 1 85 ? 15.742 7.058 0.967 1.00 54.62 85 GLY A N 1
ATOM 661 C CA . GLY A 1 85 ? 16.315 8.370 0.630 1.00 54.62 85 GLY A CA 1
ATOM 662 C C . GLY A 1 85 ? 15.790 9.569 1.434 1.00 54.62 85 GLY A C 1
ATOM 663 O O . GLY A 1 85 ? 16.258 10.682 1.204 1.00 54.62 85 GLY A O 1
ATOM 664 N N . VAL A 1 86 ? 14.817 9.384 2.335 1.00 50.41 86 VAL A N 1
ATOM 665 C CA . VAL A 1 86 ? 14.166 10.483 3.079 1.00 50.41 86 VAL A CA 1
ATOM 666 C C . VAL A 1 86 ? 14.517 10.378 4.567 1.00 50.41 86 VAL A C 1
ATOM 668 O O . VAL A 1 86 ? 13.787 9.749 5.328 1.00 50.41 86 VAL A O 1
ATOM 671 N N . SER A 1 87 ? 15.654 10.948 4.988 1.00 42.84 87 SER A N 1
ATOM 672 C CA . SER A 1 87 ? 16.052 10.913 6.408 1.00 42.84 87 SER A CA 1
ATOM 673 C C . SER A 1 87 ? 15.027 11.624 7.299 1.00 42.84 87 SER A C 1
ATOM 675 O O . SER A 1 87 ? 14.471 12.654 6.920 1.00 42.84 87 SER A O 1
ATOM 677 N N . HIS A 1 88 ? 14.830 11.095 8.505 1.00 44.44 88 HIS A N 1
ATOM 678 C CA . HIS A 1 88 ? 13.903 11.606 9.519 1.00 44.44 88 HIS A CA 1
ATOM 679 C C . HIS A 1 88 ? 14.394 12.878 10.252 1.00 44.44 88 HIS A C 1
ATOM 681 O O . HIS A 1 88 ? 13.691 13.379 11.128 1.00 44.44 88 HIS A O 1
ATOM 687 N N . ASP A 1 89 ? 15.586 13.398 9.938 1.00 43.03 89 ASP A N 1
ATOM 688 C CA . ASP A 1 89 ? 16.255 14.419 10.765 1.00 43.03 89 ASP A CA 1
ATOM 689 C C . ASP A 1 89 ? 15.740 15.864 10.586 1.00 43.03 89 ASP A C 1
ATOM 691 O O . ASP A 1 89 ? 15.868 16.668 11.510 1.00 43.03 89 ASP A O 1
ATOM 695 N N . ASP A 1 90 ? 15.128 16.217 9.449 1.00 41.72 90 ASP A N 1
ATO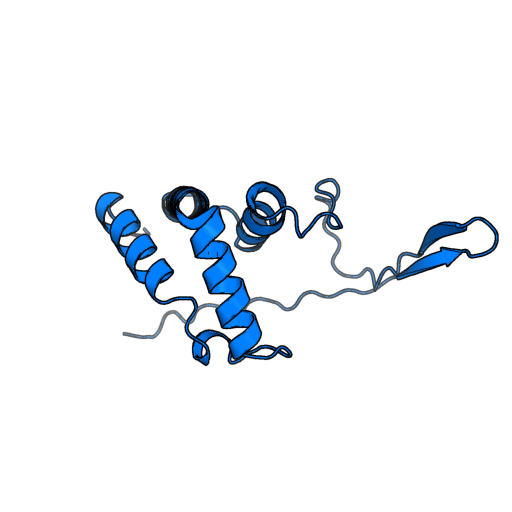M 696 C CA . ASP A 1 90 ? 14.766 17.613 9.135 1.00 41.72 90 ASP A CA 1
ATOM 697 C C . ASP A 1 90 ? 13.296 17.955 9.454 1.00 41.72 90 ASP A C 1
ATOM 699 O O . ASP A 1 90 ? 12.474 18.253 8.584 1.00 41.72 90 ASP A O 1
ATOM 703 N N . HIS A 1 91 ? 12.977 18.005 10.749 1.00 38.38 91 HIS A N 1
ATOM 704 C CA . HIS A 1 91 ? 11.732 18.584 11.280 1.00 38.38 91 HIS A CA 1
ATOM 705 C C . HIS A 1 91 ? 11.742 20.136 11.337 1.00 38.38 91 HIS A C 1
ATOM 707 O O . HIS A 1 91 ? 11.087 20.727 12.197 1.00 38.38 91 HIS A O 1
ATOM 713 N N . ASP A 1 92 ? 12.443 20.819 10.420 1.00 41.69 92 ASP A N 1
ATOM 714 C CA . ASP A 1 92 ? 12.551 22.288 10.401 1.00 41.69 92 ASP A CA 1
ATOM 715 C C . ASP A 1 92 ? 11.821 22.938 9.208 1.00 41.69 92 ASP A C 1
ATOM 717 O O . ASP A 1 92 ? 12.167 22.786 8.034 1.00 41.69 92 ASP A O 1
ATOM 721 N N . HIS A 1 93 ? 10.782 23.716 9.522 1.00 44.44 93 HIS A N 1
ATOM 722 C CA . HIS A 1 93 ? 9.952 24.419 8.545 1.00 44.44 93 HIS A CA 1
ATOM 723 C C . HIS A 1 93 ? 10.620 25.691 8.000 1.00 44.44 93 HIS A C 1
ATOM 725 O O . HIS A 1 93 ? 10.789 26.660 8.739 1.00 44.44 93 HIS A O 1
ATOM 731 N N . ASP A 1 94 ? 10.811 25.788 6.678 1.00 40.09 94 ASP A N 1
ATOM 732 C CA . ASP A 1 94 ? 10.829 27.091 5.992 1.00 40.09 94 ASP A CA 1
ATOM 733 C C . ASP A 1 94 ? 10.417 26.980 4.498 1.00 40.09 94 ASP A C 1
ATOM 735 O O . ASP A 1 94 ? 11.124 26.329 3.725 1.00 40.09 94 ASP A O 1
ATOM 739 N N . PRO A 1 95 ? 9.292 27.576 4.039 1.00 47.91 95 PRO A N 1
ATOM 740 C CA . PRO A 1 95 ? 8.586 27.128 2.827 1.00 47.91 95 PRO A CA 1
ATOM 741 C C . PRO A 1 95 ? 8.980 27.867 1.536 1.00 47.91 95 PRO A C 1
ATOM 743 O O . PRO A 1 95 ? 8.169 27.982 0.614 1.00 47.91 95 PRO A O 1
ATOM 746 N N . LEU A 1 96 ? 10.171 28.465 1.491 1.00 44.06 96 LEU A N 1
ATOM 747 C CA . LEU A 1 96 ? 10.656 29.259 0.357 1.00 44.06 96 LEU A CA 1
ATOM 748 C C . LEU A 1 96 ? 12.167 29.011 0.121 1.00 44.06 96 LEU A C 1
ATOM 750 O O . LEU A 1 96 ? 12.942 29.955 0.017 1.00 44.06 96 LEU A O 1
ATOM 754 N N . LYS A 1 97 ? 12.564 27.720 0.010 1.00 42.78 97 LYS A N 1
ATOM 755 C CA . LYS A 1 97 ? 13.923 27.178 -0.294 1.00 42.78 97 LYS A CA 1
ATOM 756 C C . LYS A 1 97 ? 13.876 26.108 -1.417 1.00 42.78 97 LYS A C 1
ATOM 758 O O . LYS A 1 97 ? 13.173 25.133 -1.264 1.00 42.78 97 LYS A O 1
ATOM 763 N N . ASP A 1 98 ? 14.499 26.324 -2.583 1.00 48.81 98 ASP A N 1
ATOM 764 C CA . ASP A 1 98 ? 14.308 25.587 -3.863 1.00 48.81 98 ASP A CA 1
ATOM 765 C C . ASP A 1 98 ? 14.956 24.210 -3.794 1.00 48.81 98 ASP A C 1
ATOM 767 O O . ASP A 1 98 ? 15.936 23.990 -3.080 1.00 48.81 98 ASP A O 1
ATOM 771 N N . ASP A 1 99 ? 14.479 23.392 -4.720 1.00 47.91 99 ASP A N 1
ATOM 772 C CA . ASP A 1 99 ? 15.108 22.305 -5.447 1.00 47.91 99 ASP A CA 1
ATOM 773 C C . ASP A 1 99 ? 16.596 22.113 -5.140 1.00 47.91 99 ASP A C 1
ATOM 775 O O . ASP A 1 99 ? 17.495 22.557 -5.869 1.00 47.91 99 ASP A O 1
ATOM 779 N N . ALA A 1 100 ? 16.845 21.370 -4.064 1.00 46.47 100 ALA A N 1
ATOM 780 C CA . ALA A 1 100 ? 18.141 20.777 -3.829 1.00 46.47 100 ALA A CA 1
ATOM 781 C C . ALA A 1 100 ? 18.461 19.797 -4.969 1.00 46.47 100 ALA A C 1
ATOM 783 O O . ALA A 1 100 ? 17.610 19.020 -5.404 1.00 46.47 100 ALA A O 1
ATOM 784 N N . ARG A 1 101 ? 19.699 19.823 -5.467 1.00 54.19 101 ARG A N 1
ATOM 785 C CA . ARG A 1 101 ? 20.169 18.900 -6.508 1.00 54.19 101 ARG A CA 1
ATOM 786 C C . ARG A 1 101 ? 21.357 18.104 -6.001 1.00 54.19 101 ARG A C 1
ATOM 788 O O . ARG A 1 101 ? 22.379 18.683 -5.639 1.00 54.19 101 ARG A O 1
ATOM 795 N N . VAL A 1 102 ? 21.233 16.782 -6.042 1.00 49.19 102 VAL A N 1
ATOM 796 C CA . VAL A 1 102 ? 22.342 15.855 -5.808 1.00 49.19 102 VAL A CA 1
ATOM 797 C C . VAL A 1 102 ? 23.061 15.613 -7.135 1.00 49.19 102 VAL A C 1
ATOM 799 O O . VAL A 1 102 ? 22.426 15.318 -8.149 1.00 49.19 102 VAL A O 1
ATOM 802 N N . LYS A 1 103 ? 24.387 15.748 -7.147 1.00 56.38 103 LYS A N 1
ATOM 803 C CA . LYS A 1 103 ? 25.245 15.374 -8.278 1.00 56.38 103 LYS A CA 1
ATOM 804 C C . LYS A 1 103 ? 26.284 14.363 -7.814 1.00 56.38 103 LYS A C 1
ATOM 806 O O . LYS A 1 103 ? 26.901 14.566 -6.779 1.00 56.38 103 LYS A O 1
ATOM 811 N N . LEU A 1 104 ? 26.511 13.321 -8.606 1.00 52.22 104 LEU A N 1
ATOM 812 C CA . LEU A 1 104 ? 27.681 12.460 -8.446 1.00 52.22 104 LEU A CA 1
ATOM 813 C C . LEU A 1 104 ? 28.892 13.161 -9.071 1.00 52.22 104 LEU A C 1
ATOM 815 O O . LEU A 1 104 ? 28.889 13.417 -10.280 1.00 52.22 104 LEU A O 1
ATOM 819 N N . ASP A 1 105 ? 29.903 13.464 -8.264 1.00 61.66 105 ASP A N 1
ATOM 820 C CA . ASP A 1 105 ? 31.225 13.819 -8.769 1.00 61.66 105 ASP A CA 1
ATOM 821 C C . ASP A 1 105 ? 31.914 12.533 -9.242 1.00 61.66 105 ASP A C 1
ATOM 823 O O . ASP A 1 105 ? 31.990 11.553 -8.505 1.00 61.66 105 ASP A O 1
ATOM 827 N N . ARG A 1 106 ? 32.348 12.491 -10.504 1.00 58.69 106 ARG A N 1
ATOM 828 C CA . ARG A 1 106 ? 32.905 11.272 -11.115 1.00 58.69 106 ARG A CA 1
ATOM 829 C C . ARG A 1 106 ? 34.401 11.097 -10.875 1.00 58.69 106 ARG A C 1
ATOM 831 O O . ARG A 1 106 ? 34.897 10.000 -11.113 1.00 58.69 106 ARG A O 1
ATOM 838 N N . ASP A 1 107 ? 35.089 12.137 -10.413 1.00 60.00 107 ASP A N 1
ATOM 839 C CA . ASP A 1 107 ? 36.530 12.098 -10.176 1.00 60.00 107 ASP A CA 1
ATOM 840 C C . ASP A 1 107 ? 36.836 11.676 -8.727 1.00 60.00 107 ASP A C 1
ATOM 842 O O . ASP A 1 107 ? 37.819 10.974 -8.486 1.00 60.00 107 ASP A O 1
ATOM 846 N N . THR A 1 108 ? 35.963 12.025 -7.770 1.00 67.62 108 THR A N 1
ATOM 847 C CA . THR A 1 108 ? 36.016 11.522 -6.378 1.00 67.62 108 THR A CA 1
ATOM 848 C C . THR A 1 108 ? 35.060 10.358 -6.103 1.00 67.62 108 THR A C 1
ATOM 850 O O . THR A 1 108 ? 35.251 9.629 -5.131 1.00 67.62 108 THR A O 1
ATOM 853 N N . ASN A 1 109 ? 34.064 10.149 -6.971 1.00 56.38 109 ASN A N 1
ATOM 854 C CA . ASN A 1 109 ? 32.995 9.155 -6.835 1.00 56.38 109 ASN A CA 1
ATOM 855 C C . ASN A 1 109 ? 32.076 9.373 -5.608 1.00 56.38 109 ASN A C 1
ATOM 857 O O . ASN A 1 109 ? 31.463 8.428 -5.110 1.00 56.38 109 ASN A O 1
ATOM 861 N N . GLU A 1 110 ? 31.965 10.623 -5.143 1.00 48.25 110 GLU A N 1
ATOM 862 C CA . GLU A 1 110 ? 31.117 11.045 -4.020 1.00 48.25 110 GLU A CA 1
ATOM 863 C C . GLU A 1 110 ? 29.911 11.883 -4.485 1.00 48.25 110 GLU A C 1
ATOM 865 O O . GLU A 1 110 ? 29.945 12.573 -5.508 1.00 48.25 110 GLU A O 1
ATOM 870 N N . PHE A 1 111 ? 28.819 11.843 -3.717 1.00 46.12 111 PHE A N 1
ATOM 871 C CA . PHE A 1 111 ? 27.609 12.615 -4.004 1.00 46.12 111 PHE A CA 1
ATOM 872 C C . PHE A 1 111 ? 27.657 13.988 -3.323 1.00 46.12 111 PHE A C 1
ATOM 874 O O . PHE A 1 111 ? 27.651 14.091 -2.099 1.00 46.12 111 PHE A O 1
ATOM 881 N N . VAL A 1 112 ? 27.646 15.053 -4.124 1.00 53.00 112 VAL A N 1
ATOM 882 C CA . VAL A 1 112 ? 27.650 16.445 -3.662 1.00 53.00 112 VAL A CA 1
ATOM 883 C C . VAL A 1 112 ? 26.237 17.024 -3.755 1.00 53.00 112 VAL A C 1
ATOM 885 O O . VAL A 1 112 ? 25.615 17.024 -4.822 1.00 53.00 112 VAL A O 1
ATOM 888 N N . VAL A 1 113 ? 25.730 17.538 -2.633 1.00 50.22 113 VAL A N 1
ATOM 889 C CA . VAL A 1 113 ? 24.387 18.126 -2.515 1.00 50.22 113 VAL A CA 1
ATOM 890 C C . VAL A 1 113 ? 24.462 19.650 -2.618 1.00 50.22 113 VAL A C 1
ATOM 892 O O . VAL A 1 113 ? 25.236 20.293 -1.912 1.00 50.22 113 VAL A O 1
ATOM 895 N N . LEU A 1 114 ? 23.638 20.242 -3.486 1.00 52.34 114 LEU A N 1
ATOM 896 C CA . LEU A 1 114 ? 23.520 21.692 -3.667 1.00 52.34 114 LEU A CA 1
ATOM 897 C C . LEU A 1 114 ? 22.105 22.161 -3.272 1.00 52.34 114 LEU A C 1
ATOM 899 O O . LEU A 1 114 ? 21.173 21.822 -3.998 1.00 52.34 114 LEU A O 1
ATOM 903 N N . PRO A 1 115 ? 21.911 22.931 -2.181 1.00 50.19 115 PRO A N 1
ATOM 904 C CA . PRO A 1 115 ? 20.596 23.448 -1.769 1.00 50.19 115 PRO A CA 1
ATOM 905 C C . PRO A 1 115 ? 20.171 24.726 -2.533 1.00 50.19 115 PRO A C 1
ATOM 907 O O . PRO A 1 115 ? 21.022 25.537 -2.911 1.00 50.19 115 PRO A O 1
ATOM 910 N N . GLY A 1 116 ? 18.859 24.942 -2.725 1.00 51.19 116 GLY A N 1
ATOM 911 C CA . GLY A 1 116 ? 18.268 26.102 -3.431 1.00 51.19 116 GLY A CA 1
ATOM 912 C C . GLY A 1 116 ? 17.418 27.076 -2.566 1.00 51.19 116 GLY A C 1
ATOM 913 O O . GLY A 1 116 ? 17.510 27.052 -1.341 1.00 51.19 116 GLY A O 1
ATOM 914 N N . LYS A 1 117 ? 16.624 28.000 -3.178 1.00 51.00 117 LYS A N 1
ATOM 915 C CA . LYS A 1 117 ? 15.971 29.215 -2.570 1.00 51.00 117 LYS A CA 1
ATOM 916 C C . LYS A 1 117 ? 14.424 29.594 -2.741 1.00 51.00 117 LYS A C 1
ATOM 918 O O . LYS A 1 117 ? 14.130 30.741 -2.426 1.00 51.00 117 LYS A O 1
ATOM 923 N N . ASN A 1 118 ? 13.432 28.759 -3.166 1.00 51.22 118 ASN A N 1
ATOM 924 C CA . ASN A 1 118 ? 11.951 29.029 -3.201 1.00 51.22 118 ASN A CA 1
ATOM 925 C C . ASN A 1 118 ? 10.862 27.861 -3.059 1.00 51.22 118 ASN A C 1
ATOM 927 O O . ASN A 1 118 ? 9.698 28.182 -3.305 1.00 51.22 118 ASN A O 1
ATOM 931 N N . LEU A 1 119 ? 11.073 26.562 -2.705 1.00 47.28 119 LEU A N 1
ATOM 932 C CA . LEU A 1 119 ? 10.012 25.487 -2.787 1.00 47.28 119 LEU A CA 1
ATOM 933 C C . LEU A 1 119 ? 8.712 25.757 -1.991 1.00 47.28 119 LEU A C 1
ATOM 935 O O . LEU A 1 119 ? 8.641 25.544 -0.781 1.00 47.28 119 LEU A O 1
ATOM 939 N N . LYS A 1 120 ? 7.632 26.098 -2.706 1.00 48.47 120 LYS A N 1
ATOM 940 C CA . LYS A 1 120 ? 6.275 26.275 -2.162 1.00 48.47 120 LYS A CA 1
ATOM 941 C C . LYS A 1 120 ? 5.430 25.007 -2.286 1.00 48.47 120 LYS A C 1
ATOM 943 O O . LYS A 1 120 ? 5.043 24.635 -3.391 1.00 48.47 120 LYS A O 1
ATOM 948 N N . MET A 1 121 ? 5.035 24.421 -1.155 1.00 43.94 121 MET A N 1
ATOM 949 C CA . MET A 1 121 ? 4.024 23.355 -1.136 1.00 43.94 121 MET A CA 1
ATOM 950 C C . MET A 1 121 ? 2.630 23.868 -1.562 1.00 43.94 121 MET A C 1
ATOM 952 O O . MET A 1 121 ? 2.252 24.987 -1.184 1.00 43.94 121 MET A O 1
ATOM 956 N N . PRO A 1 122 ? 1.825 23.064 -2.288 1.00 44.06 122 PRO A N 1
ATOM 957 C CA . PRO A 1 122 ? 0.409 23.352 -2.509 1.00 44.06 122 PRO A CA 1
ATOM 958 C C . PRO A 1 122 ? -0.343 23.399 -1.174 1.00 44.06 122 PRO A C 1
ATOM 960 O O . PRO A 1 122 ? -0.096 22.587 -0.283 1.00 44.06 122 PRO A O 1
ATOM 963 N N . ARG A 1 123 ? -1.290 24.332 -1.021 1.00 48.50 123 ARG A N 1
ATOM 964 C CA . ARG A 1 123 ? -2.184 24.331 0.148 1.00 48.50 123 ARG A CA 1
ATOM 965 C C . ARG A 1 123 ? -3.293 23.294 -0.057 1.00 48.50 123 ARG A C 1
ATOM 967 O O . ARG A 1 123 ? -3.847 23.264 -1.157 1.00 48.50 123 ARG A O 1
ATOM 974 N N . PRO A 1 124 ? -3.667 22.508 0.969 1.00 43.84 124 PRO A N 1
ATOM 975 C CA . PRO A 1 124 ? -4.835 21.643 0.878 1.00 43.84 124 PRO A CA 1
ATOM 976 C C . PRO A 1 124 ? -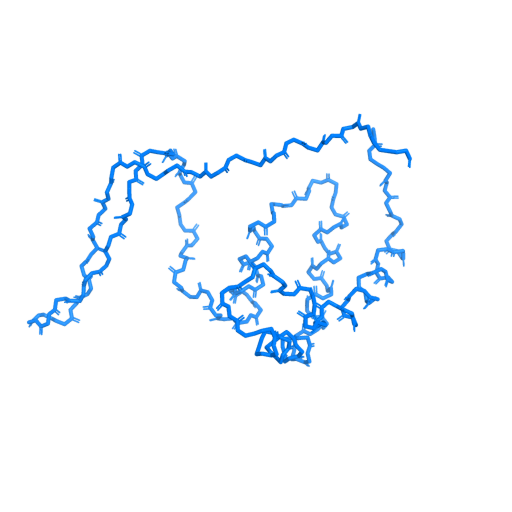6.095 22.481 0.634 1.00 43.84 124 PRO A C 1
ATOM 978 O O . PRO A 1 124 ? -6.258 23.566 1.202 1.00 43.84 124 PRO A O 1
ATOM 981 N N . VAL A 1 125 ? -6.982 21.970 -0.220 1.00 50.25 125 VAL A N 1
ATOM 982 C CA . VAL A 1 125 ? -8.319 22.537 -0.424 1.00 50.25 125 VAL A CA 1
ATOM 983 C C . VAL A 1 125 ? -9.096 22.380 0.883 1.00 50.25 125 VAL A C 1
ATOM 985 O O . VAL A 1 125 ? -9.043 21.327 1.514 1.00 50.25 125 VAL A O 1
ATOM 988 N N . ALA A 1 126 ? -9.790 23.431 1.319 1.00 51.09 126 ALA A N 1
ATOM 989 C CA . ALA A 1 126 ? -10.628 23.343 2.507 1.00 51.09 126 ALA A CA 1
ATOM 990 C C . ALA A 1 126 ? -11.806 22.395 2.238 1.00 51.09 126 ALA A C 1
ATOM 992 O O . ALA A 1 126 ? -12.531 22.592 1.263 1.00 51.09 126 ALA A O 1
ATOM 993 N N . GLU A 1 127 ? -12.011 21.404 3.110 1.00 50.22 127 GLU A N 1
ATOM 994 C CA . GLU A 1 127 ? -13.206 20.557 3.080 1.00 50.22 127 GLU A CA 1
ATOM 995 C C . GLU A 1 127 ? -14.454 21.445 3.177 1.00 50.22 127 GLU A C 1
ATOM 997 O O . GLU A 1 127 ? -14.686 22.123 4.186 1.00 50.22 127 GLU A O 1
ATOM 1002 N N . SER A 1 128 ? -15.250 21.461 2.106 1.00 41.22 128 SER A N 1
ATOM 1003 C CA . SER A 1 128 ? -16.524 22.168 2.085 1.00 41.22 128 SER A CA 1
ATOM 1004 C C . SER A 1 128 ? -17.484 21.485 3.053 1.00 41.22 128 SER A C 1
ATOM 1006 O O . SER A 1 128 ? -17.957 20.378 2.806 1.00 41.22 128 SER A O 1
ATOM 1008 N N . ARG A 1 129 ? -17.805 22.159 4.160 1.00 46.97 129 ARG A N 1
ATOM 1009 C CA . ARG A 1 129 ? -18.965 21.808 4.985 1.00 46.97 129 ARG A CA 1
ATOM 1010 C C . ARG A 1 129 ? -20.237 22.270 4.274 1.00 46.97 129 ARG A C 1
ATOM 1012 O O . ARG A 1 129 ? -20.802 23.257 4.718 1.00 46.97 129 ARG A O 1
ATOM 1019 N N . ASP A 1 130 ? -20.634 21.581 3.205 1.00 49.22 130 ASP A N 1
ATOM 1020 C CA . ASP A 1 130 ? -21.974 21.650 2.592 1.00 49.22 130 ASP A CA 1
ATOM 1021 C C . ASP A 1 130 ? -22.152 20.541 1.526 1.00 49.22 130 ASP A C 1
ATOM 1023 O O . ASP A 1 130 ? -22.362 20.816 0.348 1.00 49.22 130 ASP A O 1
ATOM 1027 N N . GLU A 1 131 ? -22.091 19.271 1.941 1.00 38.66 131 GLU A N 1
ATOM 1028 C CA . GLU A 1 131 ? -22.764 18.159 1.245 1.00 38.66 131 GLU A CA 1
ATOM 1029 C C . GLU A 1 131 ? -23.552 17.339 2.290 1.00 38.66 131 GLU A C 1
ATOM 1031 O O . GLU A 1 131 ? -23.130 17.243 3.448 1.00 38.66 131 GLU A O 1
ATOM 1036 N N . LEU A 1 132 ? -24.756 16.890 1.905 1.00 37.00 132 LEU A N 1
ATOM 1037 C CA . LEU A 1 132 ? -25.873 16.477 2.782 1.00 37.00 132 LEU A CA 1
ATOM 1038 C C . LEU A 1 132 ? -25.791 15.031 3.299 1.00 37.00 132 LEU A C 1
ATOM 1040 O O . LEU A 1 132 ? -25.519 14.134 2.474 1.00 37.00 132 LEU A O 1
#

Sequence (132 aa):
MLRRVARDQLDVTIAEVMDTVCVPDNFDITEYSKDTLSDACNHLISEHGSVLETILISHFGRSNRPSYLDLVQQVCQDVTDACHGVSHDDHDHDPLKDDARVKLDRDTNEFVVLPGKNLKMPRPVAESRDEL

Foldseek 3Di:
DDDQDDLVNQLVVLVVCLVPCLQLVVCVPDPDRSVVSSVVSVVLCVQQVVVLSVLSSVQSNDPDHDDPVVSVCCCCPVPVVNPVPDDPPPPDDDAAKDDWDWDQDPVVRDIDIDTGTGHHDDDDDDDDPDDD

Radius of gyration: 19.17 Å; chains: 1; bounding box: 62×39×34 Å

Organism: NCBI:txid370345